Protein AF-A0A1S3MCV4-F1 (afdb_monomer_lite)

Sequence (97 aa):
MYLSPPDVHCLGPIKMELSEPQANLKAALHVLELHHSKLNTTKAINLLPANTQIREIRVFLESVLEEKAQRKRFDQVLKSLLQAEFLRVNWCFVGTI

pLDDT: mean 75.03, std 11.72, range [51.06, 94.19]

Secondary structure (DSSP, 8-state):
---PPPPGGGS-------------HHHHHHHHHHHTTTS-HHHHHHTS-TT--HHHHHHHHHHHHHHHHHHHHHHHHHHHHHHHHHHHHHHHHHTT-

Radius of gyration: 28.0 Å; chains: 1; bounding box: 62×49×73 Å

Foldseek 3Di:
DPDDDPDVVVPDPPPPPPPPPDPPLVVLLVVCLVCVVPDDVVVSVVPHDPPDDPVSCVVSVVSNVVVVVVVVVVVVVVVVVVVVVVVVVVVVVVVVD

Structure (mmCIF, N/CA/C/O backbone):
data_AF-A0A1S3MCV4-F1
#
_entry.id   AF-A0A1S3MCV4-F1
#
loop_
_atom_site.group_PDB
_atom_site.id
_atom_site.type_symbol
_atom_site.label_atom_id
_atom_site.label_alt_id
_atom_site.label_comp_id
_atom_site.label_asym_id
_atom_site.label_entity_id
_atom_site.label_seq_id
_atom_site.pdbx_PDB_ins_code
_atom_site.Cartn_x
_atom_site.Cartn_y
_atom_site.Cartn_z
_atom_site.occupancy
_atom_site.B_iso_or_equiv
_atom_site.auth_seq_id
_atom_site.auth_comp_id
_atom_site.auth_asym_id
_atom_site.auth_atom_id
_atom_site.pdbx_PDB_model_num
ATOM 1 N N . MET A 1 1 ? 34.103 -38.397 -11.335 1.00 52.31 1 MET A N 1
ATOM 2 C CA . MET A 1 1 ? 34.764 -37.481 -12.286 1.00 52.31 1 MET A CA 1
ATOM 3 C C . MET A 1 1 ? 34.420 -36.062 -11.859 1.00 52.31 1 MET A C 1
ATOM 5 O O . MET A 1 1 ? 33.270 -35.674 -12.001 1.00 52.31 1 MET A O 1
ATOM 9 N N . TYR A 1 2 ? 35.359 -35.346 -11.233 1.00 58.38 2 TYR A N 1
ATOM 10 C CA . TYR A 1 2 ? 35.186 -33.921 -10.934 1.00 58.38 2 TYR A CA 1
ATOM 11 C C . TYR A 1 2 ? 35.371 -33.168 -12.252 1.00 58.38 2 TYR A C 1
ATOM 13 O O . TYR A 1 2 ? 36.473 -33.134 -12.792 1.00 58.38 2 TYR A O 1
ATOM 21 N N . LEU A 1 3 ? 34.278 -32.655 -12.813 1.00 68.38 3 LEU A N 1
ATOM 22 C CA . LEU A 1 3 ? 34.346 -31.752 -13.954 1.00 68.38 3 LEU A CA 1
ATOM 23 C C . LEU A 1 3 ? 34.859 -30.412 -13.423 1.00 68.38 3 LEU A C 1
ATOM 25 O O . LEU A 1 3 ? 34.132 -29.697 -12.735 1.00 68.38 3 LEU A O 1
ATOM 29 N N . SER A 1 4 ? 36.131 -30.112 -13.670 1.00 65.31 4 SER A N 1
ATOM 30 C CA . SER A 1 4 ? 36.688 -28.791 -13.387 1.00 65.31 4 SER A CA 1
ATOM 31 C C . SER A 1 4 ? 35.928 -27.741 -14.207 1.00 65.31 4 SER A C 1
ATOM 33 O O . SER A 1 4 ? 35.657 -27.997 -15.385 1.00 65.31 4 SER A O 1
ATOM 35 N N . PRO A 1 5 ? 35.572 -26.578 -13.629 1.00 69.19 5 PRO A N 1
ATOM 36 C CA . PRO A 1 5 ? 34.957 -25.500 -14.391 1.00 69.19 5 PRO A CA 1
ATOM 37 C C . PRO A 1 5 ? 35.874 -25.103 -15.557 1.00 69.19 5 PRO A C 1
ATOM 39 O O . PRO A 1 5 ? 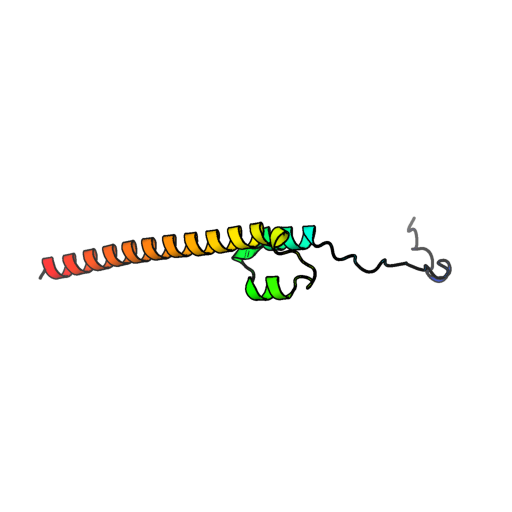37.090 -25.035 -15.355 1.00 69.19 5 PRO A O 1
ATOM 42 N N . PRO A 1 6 ? 35.331 -24.876 -16.766 1.00 70.75 6 PRO A N 1
ATOM 43 C CA . PRO A 1 6 ? 36.134 -24.481 -17.915 1.00 70.75 6 PRO A CA 1
ATOM 44 C C . PRO A 1 6 ? 36.868 -23.169 -17.623 1.00 70.75 6 PRO A C 1
ATOM 46 O O . PRO A 1 6 ? 36.309 -22.252 -17.019 1.00 70.75 6 PRO A O 1
ATOM 49 N N . ASP A 1 7 ? 38.132 -23.118 -18.040 1.00 63.84 7 ASP A N 1
ATOM 50 C CA . ASP A 1 7 ? 39.039 -22.002 -17.800 1.00 63.84 7 ASP A CA 1
ATOM 51 C C . ASP A 1 7 ? 38.479 -20.698 -18.394 1.00 63.84 7 ASP A C 1
ATOM 53 O O . ASP A 1 7 ? 38.038 -20.652 -19.548 1.00 63.84 7 ASP A O 1
ATOM 57 N N . VAL A 1 8 ? 38.495 -19.628 -17.595 1.00 62.53 8 VAL A N 1
ATOM 58 C CA . VAL A 1 8 ? 37.913 -18.315 -17.931 1.00 62.53 8 VAL A CA 1
ATOM 59 C C . VAL A 1 8 ? 38.603 -17.712 -19.162 1.00 62.53 8 VAL A C 1
ATOM 61 O O . VAL A 1 8 ? 38.016 -16.905 -19.876 1.00 62.53 8 VAL A O 1
ATOM 64 N N . HIS A 1 9 ? 39.818 -18.167 -19.473 1.00 61.59 9 HIS A N 1
ATOM 65 C CA . HIS A 1 9 ? 40.586 -17.761 -20.648 1.00 61.59 9 HIS A CA 1
ATOM 66 C C . HIS A 1 9 ? 40.077 -18.346 -21.981 1.00 61.59 9 HIS A C 1
ATOM 68 O O . HIS A 1 9 ? 40.403 -17.802 -23.035 1.00 61.59 9 HIS A O 1
ATOM 74 N N . CYS A 1 10 ? 39.251 -19.401 -21.968 1.00 57.19 10 CYS A N 1
ATOM 75 C CA . CYS A 1 10 ? 38.576 -19.916 -23.172 1.00 57.19 10 CYS A CA 1
ATOM 76 C C . CYS A 1 10 ? 37.311 -19.126 -23.530 1.00 57.19 10 CYS A C 1
ATOM 78 O O . CYS A 1 10 ? 36.793 -19.229 -24.643 1.00 57.19 10 CYS A O 1
ATOM 80 N N . LEU A 1 11 ? 36.815 -18.327 -22.590 1.00 60.53 11 LEU A N 1
ATOM 81 C CA . LEU A 1 11 ? 35.710 -17.415 -22.799 1.00 60.53 11 LEU A CA 1
ATOM 82 C C . LEU A 1 11 ? 36.310 -16.100 -23.310 1.00 60.53 11 LEU A C 1
ATOM 84 O O . LEU A 1 11 ? 36.522 -15.155 -22.552 1.00 60.53 11 LEU A O 1
ATOM 88 N N . GLY A 1 12 ? 36.626 -16.050 -24.613 1.00 61.41 12 GLY A N 1
ATOM 89 C CA . GLY A 1 12 ? 36.903 -14.782 -25.306 1.00 61.41 12 GLY A CA 1
ATOM 90 C C . GLY A 1 12 ? 35.820 -13.757 -24.954 1.00 61.41 12 GLY A C 1
ATOM 91 O O . GLY A 1 12 ? 34.733 -14.191 -24.582 1.00 61.41 12 GLY A O 1
ATOM 92 N N . PRO A 1 13 ? 36.094 -12.438 -25.017 1.00 61.69 13 PRO A N 1
ATOM 93 C CA . PRO A 1 13 ? 35.315 -11.407 -24.333 1.00 61.69 13 PRO A CA 1
ATOM 94 C C . PRO A 1 13 ? 33.824 -11.677 -24.492 1.00 61.69 13 PRO A C 1
ATOM 96 O O . PRO A 1 13 ? 33.246 -11.405 -25.546 1.00 61.69 13 PRO A O 1
ATOM 99 N N . ILE A 1 14 ? 33.218 -12.278 -23.459 1.00 61.06 14 ILE A N 1
ATOM 100 C CA . ILE A 1 14 ? 31.781 -12.464 -23.421 1.00 61.06 14 ILE A CA 1
ATOM 101 C C . ILE A 1 14 ? 31.298 -11.042 -23.282 1.00 61.06 14 ILE A C 1
ATOM 103 O O . ILE A 1 14 ? 31.320 -10.458 -22.198 1.00 61.06 14 ILE A O 1
ATOM 107 N N . LYS A 1 15 ? 30.934 -10.454 -24.418 1.00 55.09 15 LYS A N 1
ATOM 108 C CA . LYS A 1 15 ? 30.179 -9.222 -24.472 1.00 55.09 15 LYS A CA 1
ATOM 109 C C . LYS A 1 15 ? 28.810 -9.607 -23.935 1.00 55.09 15 LYS A C 1
ATOM 111 O O . LYS A 1 15 ? 27.884 -9.914 -24.676 1.00 55.09 15 LYS A O 1
ATOM 116 N N . MET A 1 16 ? 28.745 -9.736 -22.614 1.00 56.22 16 MET A N 1
ATOM 117 C CA . MET A 1 16 ? 27.520 -9.874 -21.869 1.00 56.22 16 MET A CA 1
ATOM 118 C C . MET A 1 16 ? 26.868 -8.518 -22.061 1.00 56.22 16 MET A C 1
ATOM 120 O O . MET A 1 16 ? 27.138 -7.577 -21.319 1.00 56.22 16 MET A O 1
ATOM 124 N N . GLU A 1 17 ? 26.112 -8.382 -23.149 1.00 55.81 17 GLU A N 1
ATOM 125 C CA . GLU A 1 17 ? 25.200 -7.268 -23.328 1.00 55.81 17 GLU A CA 1
ATOM 126 C C . GLU A 1 17 ? 24.122 -7.457 -22.266 1.00 55.81 17 GLU A C 1
ATOM 128 O O . GLU A 1 17 ? 23.043 -7.993 -22.506 1.00 55.81 17 GLU A O 1
ATOM 133 N N . LEU A 1 18 ? 24.476 -7.081 -21.035 1.00 52.84 18 LEU A N 1
ATOM 134 C CA . LEU A 1 18 ? 23.553 -6.727 -19.982 1.00 52.84 18 LEU A CA 1
ATOM 135 C C . LEU A 1 18 ? 22.770 -5.557 -20.558 1.00 52.84 18 LEU A C 1
ATOM 137 O O . LEU A 1 18 ? 23.165 -4.401 -20.432 1.00 52.84 18 LEU A O 1
ATOM 141 N N . SER A 1 19 ? 21.709 -5.895 -21.291 1.00 55.88 19 SER A N 1
ATOM 142 C CA . SER A 1 19 ? 20.686 -4.948 -21.692 1.00 55.88 19 SER A CA 1
ATOM 143 C C . SER A 1 19 ? 20.343 -4.172 -20.432 1.00 55.88 19 SER A C 1
ATOM 145 O O . SER A 1 19 ? 20.042 -4.792 -19.406 1.00 55.88 19 SER A O 1
ATOM 147 N N . GLU A 1 20 ? 20.494 -2.848 -20.475 1.00 60.28 20 GLU A N 1
ATOM 148 C CA . GLU A 1 20 ? 20.192 -2.012 -19.321 1.00 60.28 20 GLU A CA 1
ATOM 149 C C . GLU A 1 20 ? 18.822 -2.424 -18.776 1.00 60.28 20 GLU A C 1
ATOM 151 O O . GLU A 1 20 ? 17.909 -2.663 -19.577 1.00 60.28 20 GLU A O 1
ATOM 156 N N . PRO A 1 21 ? 18.680 -2.599 -17.450 1.00 60.34 21 PRO A N 1
ATOM 157 C CA . PRO A 1 21 ? 17.458 -3.119 -16.863 1.00 60.34 21 PRO A CA 1
ATOM 158 C C . PRO A 1 21 ? 16.296 -2.231 -17.296 1.00 60.34 21 PRO A C 1
ATOM 160 O O . PRO A 1 21 ? 16.133 -1.107 -16.821 1.00 60.34 21 PRO A O 1
ATOM 163 N N . GLN A 1 22 ? 15.507 -2.732 -18.245 1.00 61.75 22 GLN A N 1
ATOM 164 C CA . GLN A 1 22 ? 14.405 -1.979 -18.807 1.00 61.75 22 GLN A CA 1
ATOM 165 C C . GLN A 1 22 ? 13.391 -1.781 -17.683 1.00 61.75 22 GLN A C 1
ATOM 167 O O . GLN A 1 22 ? 12.887 -2.751 -17.109 1.00 61.75 22 GLN A O 1
ATOM 17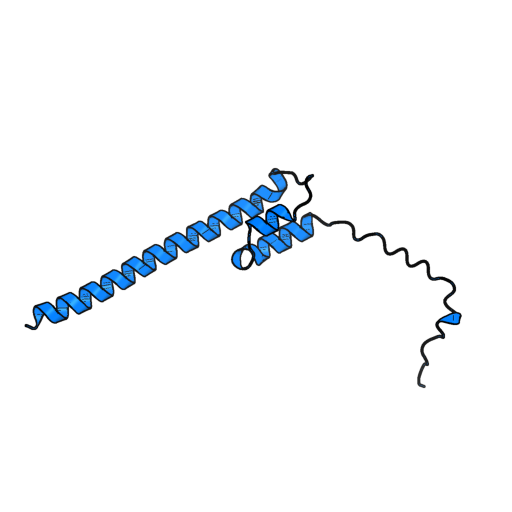2 N N . ALA A 1 23 ? 13.135 -0.525 -17.320 1.00 65.38 23 ALA A N 1
ATOM 173 C CA . ALA A 1 23 ? 12.269 -0.193 -16.201 1.00 65.38 23 ALA A CA 1
ATOM 174 C C . ALA A 1 23 ? 10.849 -0.725 -16.459 1.00 65.38 23 ALA A C 1
ATOM 176 O O . ALA A 1 23 ? 10.069 -0.139 -17.211 1.00 65.38 23 ALA A O 1
ATOM 177 N N . ASN A 1 24 ? 10.508 -1.860 -15.843 1.00 77.00 24 ASN A N 1
ATOM 178 C CA . ASN A 1 24 ? 9.180 -2.444 -15.950 1.00 77.00 24 ASN A CA 1
ATOM 179 C C . ASN A 1 24 ? 8.238 -1.729 -14.977 1.00 77.00 24 ASN A C 1
ATOM 181 O O . ASN A 1 24 ? 8.052 -2.147 -13.832 1.00 77.00 24 ASN A O 1
ATOM 185 N N . LEU A 1 25 ? 7.644 -0.639 -15.460 1.00 75.00 25 LEU A N 1
ATOM 186 C CA . LEU A 1 25 ? 6.686 0.171 -14.714 1.00 75.00 25 LEU A CA 1
ATOM 187 C C . LEU A 1 25 ? 5.536 -0.678 -14.146 1.00 75.00 25 LEU A C 1
ATOM 189 O O . LEU A 1 25 ? 5.155 -0.517 -12.990 1.00 75.00 25 LEU A O 1
ATOM 193 N N . LYS A 1 26 ? 5.018 -1.629 -14.930 1.00 76.62 26 LYS A N 1
ATOM 194 C CA . LYS A 1 26 ? 3.893 -2.479 -14.524 1.00 76.62 26 LYS A CA 1
ATOM 195 C C . LYS A 1 26 ? 4.251 -3.368 -13.333 1.00 76.62 26 LYS A C 1
ATOM 197 O O . LYS A 1 26 ? 3.462 -3.490 -12.400 1.00 76.62 26 LYS A O 1
ATOM 202 N N . ALA A 1 27 ? 5.445 -3.960 -13.344 1.00 78.75 27 ALA A N 1
ATOM 203 C CA . ALA A 1 27 ? 5.938 -4.746 -12.215 1.00 78.75 27 ALA A CA 1
ATOM 204 C C . ALA A 1 27 ? 6.165 -3.868 -10.975 1.00 78.75 27 ALA A C 1
ATOM 206 O O . ALA A 1 27 ? 5.799 -4.266 -9.872 1.00 78.75 27 ALA A O 1
ATOM 207 N N . ALA A 1 28 ? 6.707 -2.660 -11.157 1.00 80.69 28 ALA A N 1
ATOM 208 C CA . ALA A 1 28 ? 6.904 -1.714 -10.063 1.00 80.69 28 ALA A CA 1
ATOM 209 C C . ALA A 1 28 ? 5.573 -1.312 -9.406 1.00 80.69 28 ALA A C 1
ATOM 211 O O . ALA A 1 28 ? 5.455 -1.384 -8.184 1.00 80.69 28 ALA A O 1
ATOM 212 N N . LEU A 1 29 ? 4.553 -0.969 -10.198 1.00 78.31 29 LEU A N 1
ATOM 213 C CA . LEU A 1 29 ? 3.218 -0.636 -9.689 1.00 78.31 29 LEU A CA 1
ATOM 214 C C . LEU A 1 29 ? 2.586 -1.811 -8.934 1.00 78.31 29 LEU A C 1
ATOM 216 O O . LEU A 1 29 ? 2.079 -1.620 -7.834 1.00 78.31 29 LEU A O 1
ATOM 220 N N . HIS A 1 30 ? 2.706 -3.033 -9.456 1.00 79.69 30 HIS A N 1
ATOM 221 C CA . HIS A 1 30 ? 2.178 -4.226 -8.791 1.00 79.69 30 HIS A CA 1
ATOM 222 C C . HIS A 1 30 ? 2.852 -4.499 -7.433 1.00 79.69 30 HIS A C 1
ATOM 224 O O . HIS A 1 30 ? 2.196 -4.858 -6.457 1.00 79.69 30 HIS A O 1
ATOM 230 N N . VAL A 1 31 ? 4.170 -4.294 -7.332 1.00 80.50 31 VAL A N 1
ATOM 231 C CA . VAL A 1 31 ? 4.902 -4.410 -6.057 1.00 80.50 31 VAL A CA 1
ATOM 232 C C . VAL A 1 31 ? 4.463 -3.325 -5.071 1.00 80.50 31 VAL A C 1
ATOM 234 O O . VAL A 1 31 ? 4.313 -3.597 -3.878 1.00 80.50 31 VAL A O 1
ATOM 237 N N . LEU A 1 32 ? 4.234 -2.103 -5.555 1.00 81.00 32 LEU A N 1
ATOM 238 C CA . LEU A 1 32 ? 3.743 -1.000 -4.731 1.00 81.00 32 LEU A CA 1
ATOM 239 C C . LEU A 1 32 ? 2.323 -1.257 -4.215 1.00 81.00 32 LEU A C 1
ATOM 241 O O . LEU A 1 32 ? 2.066 -1.011 -3.038 1.00 81.00 32 LEU A O 1
ATOM 245 N N . GLU A 1 33 ? 1.435 -1.802 -5.046 1.00 78.75 33 GLU A N 1
ATOM 246 C CA . GLU A 1 33 ? 0.096 -2.241 -4.638 1.00 78.75 33 GLU A CA 1
ATOM 247 C C . GLU A 1 33 ? 0.157 -3.367 -3.599 1.00 78.75 33 GLU A C 1
ATOM 249 O O . GLU A 1 33 ? -0.562 -3.331 -2.609 1.00 78.75 33 GLU A O 1
ATOM 254 N N . LEU A 1 34 ? 1.066 -4.333 -3.728 1.00 80.62 34 LEU A N 1
ATOM 255 C CA . LEU A 1 34 ? 1.162 -5.417 -2.746 1.00 80.62 34 LEU A CA 1
ATOM 256 C C . LEU A 1 34 ? 1.705 -4.950 -1.379 1.00 80.62 34 LEU A C 1
ATOM 258 O O . LEU A 1 34 ? 1.369 -5.514 -0.335 1.00 80.62 34 LEU A O 1
ATOM 262 N N . HIS A 1 35 ? 2.566 -3.928 -1.367 1.00 78.31 35 HIS A N 1
ATOM 263 C CA . HIS A 1 35 ? 3.324 -3.522 -0.178 1.00 78.31 35 HIS A CA 1
ATOM 264 C C . HIS A 1 35 ? 2.996 -2.121 0.357 1.00 78.31 35 HIS A C 1
ATOM 266 O O . HIS A 1 35 ? 3.698 -1.633 1.250 1.00 78.31 35 HIS A O 1
ATOM 272 N N . HIS A 1 36 ? 1.915 -1.482 -0.104 1.00 75.06 36 HIS A N 1
ATOM 273 C CA . HIS A 1 36 ? 1.561 -0.115 0.303 1.00 75.06 36 HIS A CA 1
ATOM 274 C C . HIS A 1 36 ? 1.405 0.067 1.821 1.00 75.06 36 HIS A C 1
ATOM 276 O O . HIS A 1 36 ? 1.675 1.143 2.349 1.00 75.06 36 HIS A O 1
ATOM 282 N N . SER A 1 37 ? 1.015 -0.987 2.544 1.00 73.12 37 SER A N 1
ATOM 283 C CA . SER A 1 37 ? 0.798 -0.956 3.996 1.00 73.12 37 SER A CA 1
ATOM 284 C C . SER A 1 37 ? 2.089 -0.812 4.813 1.00 73.12 37 SER A C 1
ATOM 286 O O . SER A 1 37 ? 2.044 -0.354 5.959 1.00 73.12 37 SER A O 1
ATOM 288 N N . LYS A 1 38 ? 3.235 -1.197 4.234 1.00 76.12 38 LYS A N 1
ATOM 289 C CA . LYS A 1 38 ? 4.566 -1.180 4.870 1.00 76.12 38 LYS A CA 1
ATOM 290 C C . LYS A 1 38 ? 5.491 -0.105 4.296 1.00 76.12 38 LYS A C 1
ATOM 292 O O . LYS A 1 38 ? 6.536 0.170 4.882 1.00 76.12 38 LYS A O 1
ATOM 297 N N . LEU A 1 39 ? 5.129 0.494 3.164 1.00 75.38 39 LEU A N 1
ATOM 298 C CA . LEU A 1 39 ? 5.947 1.473 2.455 1.00 75.38 39 LEU A CA 1
ATOM 299 C C . LEU A 1 39 ? 5.463 2.905 2.693 1.00 75.38 39 LEU A C 1
ATOM 301 O O . LEU A 1 39 ? 4.286 3.179 2.922 1.00 75.38 39 LEU A O 1
ATOM 305 N N . ASN A 1 40 ? 6.398 3.850 2.608 1.00 78.06 40 ASN A N 1
ATOM 306 C CA . ASN A 1 40 ? 6.057 5.264 2.585 1.00 78.06 40 ASN A CA 1
ATOM 307 C C . ASN A 1 40 ? 5.563 5.627 1.177 1.00 78.06 40 ASN A C 1
ATOM 309 O O . ASN A 1 40 ? 6.359 5.749 0.244 1.00 78.06 40 ASN A O 1
ATOM 313 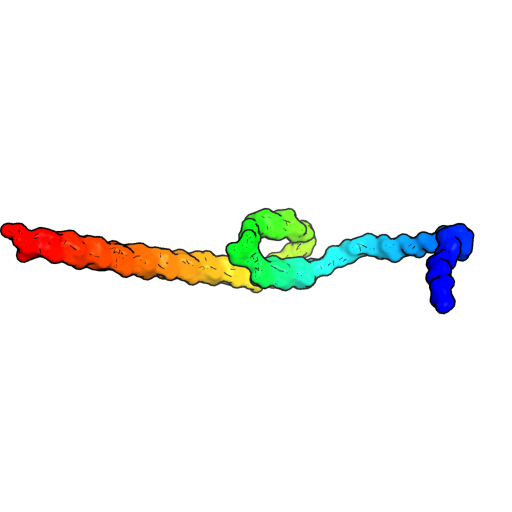N N . THR A 1 41 ? 4.250 5.791 1.041 1.00 80.00 41 THR A N 1
ATOM 314 C CA . THR A 1 41 ? 3.567 6.055 -0.232 1.00 80.00 41 THR A CA 1
ATOM 315 C C . THR A 1 41 ? 4.069 7.317 -0.928 1.00 80.00 41 THR A C 1
ATOM 317 O O . THR A 1 41 ? 4.215 7.317 -2.145 1.00 80.00 41 THR A O 1
ATOM 320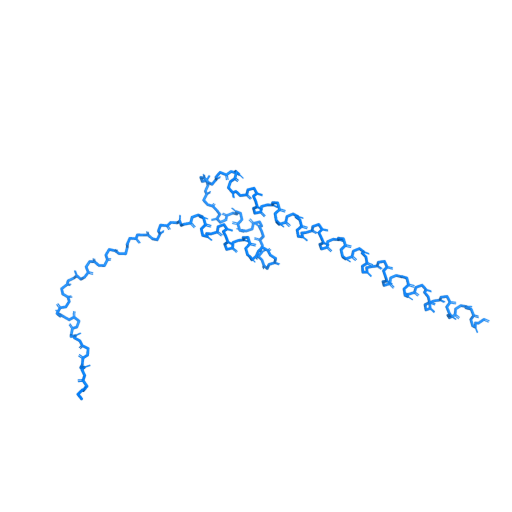 N N . THR A 1 42 ? 4.444 8.358 -0.184 1.00 77.81 42 THR A N 1
ATOM 321 C CA . THR A 1 42 ? 4.999 9.595 -0.752 1.00 77.81 42 THR A CA 1
ATOM 322 C C . THR A 1 42 ? 6.359 9.361 -1.408 1.00 77.81 42 THR A C 1
ATOM 324 O O . THR A 1 42 ? 6.620 9.850 -2.503 1.00 77.81 42 THR A O 1
ATOM 327 N N . LYS A 1 43 ? 7.227 8.567 -0.765 1.00 79.06 43 LYS A N 1
ATOM 328 C CA . LYS A 1 43 ? 8.534 8.201 -1.335 1.00 79.06 43 LYS A CA 1
ATOM 329 C C . LYS A 1 43 ? 8.387 7.278 -2.542 1.00 79.06 43 LYS A C 1
ATOM 331 O O . LYS A 1 43 ? 9.131 7.433 -3.499 1.00 79.06 43 LYS A O 1
ATOM 336 N N . ALA A 1 44 ? 7.425 6.356 -2.504 1.00 79.06 44 ALA A N 1
ATOM 337 C CA . ALA A 1 44 ? 7.130 5.466 -3.622 1.00 79.06 44 ALA A CA 1
ATOM 338 C C . ALA A 1 44 ? 6.697 6.237 -4.876 1.00 79.06 44 ALA A C 1
ATOM 340 O O . ALA A 1 44 ? 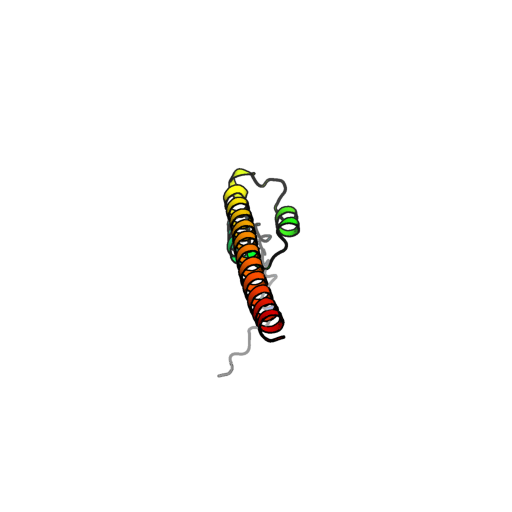7.194 5.955 -5.958 1.00 79.06 44 ALA A O 1
ATOM 341 N N . ILE A 1 45 ? 5.835 7.247 -4.723 1.00 78.44 45 ILE A N 1
ATOM 342 C CA . ILE A 1 45 ? 5.393 8.091 -5.842 1.00 78.44 45 ILE A CA 1
ATOM 343 C C . ILE A 1 45 ? 6.566 8.891 -6.426 1.00 78.44 45 ILE A C 1
ATOM 345 O O . ILE A 1 45 ? 6.684 8.990 -7.641 1.00 78.44 45 ILE A O 1
ATOM 349 N N . ASN A 1 46 ? 7.475 9.397 -5.586 1.00 80.00 46 ASN A N 1
ATOM 350 C CA . ASN A 1 46 ? 8.665 10.125 -6.049 1.00 80.00 46 ASN A CA 1
ATOM 351 C C . ASN A 1 46 ? 9.682 9.244 -6.795 1.00 80.00 46 ASN A C 1
ATOM 353 O O . ASN A 1 46 ? 10.529 9.771 -7.509 1.00 80.00 46 ASN A O 1
ATOM 357 N N . LEU A 1 47 ? 9.632 7.924 -6.601 1.00 76.94 47 LEU A N 1
ATOM 358 C CA . LEU A 1 47 ? 10.481 6.961 -7.307 1.00 76.94 47 LEU A CA 1
ATOM 359 C C . LEU A 1 47 ? 9.912 6.571 -8.678 1.00 76.94 47 LEU A C 1
ATOM 361 O O . LEU A 1 47 ? 10.602 5.903 -9.448 1.00 76.94 47 LEU A O 1
ATOM 365 N N . LEU A 1 48 ? 8.669 6.956 -8.985 1.00 77.50 48 LEU A N 1
ATOM 366 C CA . LEU A 1 48 ? 8.074 6.668 -10.282 1.00 77.50 48 LEU A CA 1
ATOM 367 C C . LEU A 1 48 ? 8.683 7.571 -11.368 1.00 77.50 48 LEU A C 1
ATOM 369 O O . LEU A 1 48 ? 8.964 8.746 -11.114 1.00 77.50 48 LEU A O 1
ATOM 373 N N . PRO A 1 49 ? 8.871 7.054 -12.595 1.00 75.81 49 PRO A N 1
ATOM 374 C CA . PRO A 1 49 ? 9.347 7.849 -13.720 1.00 75.81 49 PRO A CA 1
ATOM 375 C C . PRO A 1 49 ? 8.462 9.079 -13.960 1.00 75.81 49 PRO A C 1
ATOM 377 O O . PRO A 1 49 ? 7.236 8.992 -13.917 1.00 75.81 49 PRO A O 1
ATOM 380 N N . ALA A 1 50 ? 9.049 10.221 -14.313 1.00 70.81 50 ALA A N 1
ATOM 381 C CA . ALA A 1 50 ? 8.281 11.441 -14.594 1.00 70.81 50 ALA A CA 1
ATOM 382 C C . ALA A 1 50 ? 7.320 11.315 -15.801 1.00 70.81 50 ALA A C 1
ATOM 384 O O . ALA A 1 50 ? 6.450 12.163 -15.978 1.00 70.81 50 ALA A O 1
ATOM 385 N N . ASN A 1 51 ? 7.455 10.264 -16.623 1.00 74.38 51 ASN A N 1
ATOM 386 C CA . ASN A 1 51 ? 6.547 9.989 -17.742 1.00 74.38 51 ASN A CA 1
ATOM 387 C C . ASN A 1 51 ? 5.279 9.211 -17.342 1.00 74.38 51 ASN A C 1
ATOM 389 O O . ASN A 1 51 ? 4.433 8.962 -18.203 1.00 74.38 51 ASN A O 1
ATOM 393 N N . THR A 1 52 ? 5.169 8.792 -16.076 1.00 73.88 52 THR A N 1
ATOM 394 C CA . THR A 1 52 ? 4.098 7.895 -15.643 1.00 73.88 52 THR A CA 1
ATOM 395 C C . THR A 1 52 ? 2.761 8.614 -15.736 1.00 73.88 52 THR A C 1
ATOM 397 O O . THR A 1 52 ? 2.580 9.702 -15.182 1.00 73.88 52 THR A O 1
ATOM 400 N N . GLN A 1 53 ? 1.797 8.013 -16.429 1.00 76.69 53 GLN A N 1
ATOM 401 C CA . GLN A 1 53 ? 0.481 8.623 -16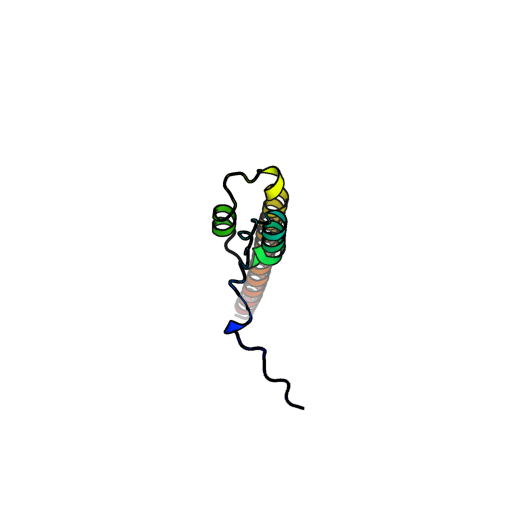.554 1.00 76.69 53 GLN A CA 1
ATOM 402 C C . GLN A 1 53 ? -0.286 8.478 -15.242 1.00 76.69 53 GLN A C 1
ATOM 404 O O . GLN A 1 53 ? -0.341 7.404 -14.645 1.00 76.69 53 GLN A O 1
ATOM 409 N N . ILE A 1 54 ? -0.993 9.537 -14.841 1.00 79.25 54 ILE A N 1
ATOM 410 C CA . ILE A 1 54 ? -1.841 9.517 -13.638 1.00 79.25 54 ILE A CA 1
ATOM 411 C C . ILE A 1 54 ? -2.881 8.382 -13.666 1.00 79.25 54 ILE A C 1
ATOM 413 O O . ILE A 1 54 ? -3.272 7.865 -12.623 1.00 79.25 54 ILE A O 1
ATOM 417 N N . ARG A 1 55 ? -3.299 7.957 -14.867 1.00 80.12 55 ARG A N 1
ATOM 418 C CA . ARG A 1 55 ? -4.229 6.839 -15.071 1.00 80.12 55 ARG A CA 1
ATOM 419 C C . ARG A 1 55 ? -3.674 5.506 -14.572 1.00 80.12 55 ARG A C 1
ATOM 421 O O . ARG A 1 55 ? -4.448 4.702 -14.070 1.00 80.12 55 ARG A O 1
ATOM 428 N N . GLU A 1 56 ? -2.368 5.290 -14.685 1.00 74.12 56 GLU A N 1
ATOM 429 C CA . GLU A 1 56 ? -1.711 4.038 -14.291 1.00 74.12 56 GLU A CA 1
ATOM 430 C C . GLU A 1 56 ? -1.515 3.957 -12.773 1.00 74.12 56 GLU A C 1
ATOM 432 O O . GLU A 1 56 ? -1.565 2.879 -12.193 1.00 74.12 56 GLU A O 1
ATOM 437 N N . ILE A 1 57 ? -1.367 5.108 -12.115 1.00 79.06 57 ILE A N 1
ATOM 438 C CA . ILE A 1 57 ? -1.161 5.211 -10.663 1.00 79.06 57 ILE A CA 1
ATOM 439 C C . ILE A 1 57 ? -2.501 5.292 -9.908 1.00 79.06 57 ILE A C 1
ATOM 441 O O . ILE A 1 57 ? -2.554 5.121 -8.690 1.00 79.06 57 ILE A O 1
ATOM 445 N N . ARG A 1 58 ? -3.610 5.543 -10.614 1.00 83.44 58 ARG A N 1
ATOM 446 C CA . ARG A 1 58 ? -4.940 5.722 -10.019 1.00 83.44 58 ARG A CA 1
ATOM 447 C C . ARG A 1 58 ? -5.341 4.555 -9.112 1.00 83.44 58 ARG A C 1
ATOM 449 O O . ARG A 1 58 ? -5.752 4.799 -7.983 1.00 83.44 58 ARG A O 1
ATOM 456 N N . VAL A 1 59 ? -5.188 3.320 -9.589 1.00 82.06 59 VAL A N 1
ATOM 457 C CA . VAL A 1 59 ? -5.565 2.102 -8.847 1.00 82.06 59 VAL A CA 1
ATOM 458 C C . VAL A 1 59 ? -4.742 1.961 -7.563 1.00 82.06 59 VAL A C 1
ATOM 460 O O . VAL A 1 59 ? -5.289 1.690 -6.490 1.00 82.06 59 VAL A O 1
ATOM 463 N N . PHE A 1 60 ? -3.443 2.255 -7.644 1.00 81.44 60 PHE A N 1
ATOM 464 C CA . PHE A 1 60 ? -2.561 2.299 -6.483 1.00 81.44 60 PHE A CA 1
ATOM 465 C C . PHE A 1 60 ? -3.012 3.351 -5.458 1.00 81.44 60 PHE A C 1
ATOM 467 O O . PHE A 1 60 ? -3.105 3.056 -4.267 1.00 81.44 60 PHE A O 1
ATOM 474 N N . LEU A 1 61 ? -3.331 4.573 -5.897 1.00 82.69 61 LEU A N 1
ATOM 475 C CA . LEU A 1 61 ? -3.782 5.643 -4.999 1.00 82.69 61 LEU A CA 1
ATOM 476 C C . LEU A 1 61 ? -5.121 5.320 -4.338 1.00 82.69 61 LEU A C 1
ATOM 478 O O . LEU A 1 61 ? -5.277 5.569 -3.143 1.00 82.69 61 LEU A O 1
ATOM 482 N N . GLU A 1 62 ? -6.069 4.761 -5.090 1.00 86.19 62 GLU A N 1
ATOM 483 C CA . GLU A 1 62 ? -7.364 4.325 -4.563 1.00 86.19 62 GLU A CA 1
ATOM 484 C C . GLU A 1 62 ? -7.169 3.263 -3.467 1.00 86.19 62 GLU A C 1
ATOM 486 O O . GLU A 1 62 ? -7.674 3.441 -2.357 1.00 86.19 62 GLU A O 1
ATOM 491 N N . SER A 1 63 ? -6.330 2.252 -3.717 1.00 83.75 63 SER A N 1
ATOM 492 C CA . SER A 1 63 ? -5.988 1.205 -2.739 1.00 83.75 63 SER A CA 1
ATOM 493 C C . SER A 1 63 ? -5.352 1.772 -1.462 1.00 83.75 63 SER A C 1
ATOM 495 O O . SER A 1 63 ? -5.741 1.434 -0.341 1.00 83.75 63 SER A O 1
ATOM 497 N N . VAL A 1 64 ? -4.397 2.698 -1.612 1.00 85.44 64 VAL A N 1
ATOM 498 C CA . VAL A 1 64 ? -3.739 3.374 -0.483 1.00 85.44 64 VAL A CA 1
ATOM 499 C C . VAL A 1 64 ? -4.743 4.168 0.352 1.00 85.44 64 VAL A C 1
ATOM 501 O O . VAL A 1 64 ? -4.710 4.119 1.585 1.00 85.44 64 VAL A O 1
ATOM 504 N N . LEU A 1 65 ? -5.613 4.941 -0.297 1.00 85.25 65 LEU A N 1
ATOM 505 C CA . LEU A 1 65 ? -6.594 5.779 0.389 1.00 85.25 65 LEU A CA 1
ATOM 506 C C . LEU A 1 65 ? -7.636 4.935 1.121 1.00 85.25 65 LEU A C 1
ATOM 508 O O . LEU A 1 65 ? -7.973 5.250 2.267 1.00 85.25 65 LEU A O 1
ATOM 512 N N . GLU A 1 66 ? -8.105 3.856 0.498 1.00 87.12 66 GLU A N 1
ATOM 513 C CA . GLU A 1 66 ? -9.039 2.925 1.117 1.00 87.12 66 GLU A CA 1
ATOM 514 C C . GLU A 1 66 ? -8.445 2.308 2.388 1.00 87.12 66 GLU A C 1
ATOM 516 O O . GLU A 1 66 ? -9.073 2.358 3.448 1.00 87.12 66 GLU A O 1
ATOM 521 N N . GLU A 1 67 ? -7.203 1.825 2.337 1.00 85.31 67 GLU A N 1
ATOM 522 C CA . GLU A 1 67 ? -6.537 1.240 3.501 1.00 85.31 67 GLU A CA 1
ATOM 523 C C . GLU A 1 67 ? -6.385 2.250 4.651 1.00 85.31 67 GLU A C 1
ATOM 525 O O . GLU A 1 67 ? -6.684 1.947 5.812 1.00 85.31 67 GLU A O 1
ATOM 530 N N . LYS A 1 68 ? -5.990 3.493 4.343 1.00 85.88 68 LYS A N 1
ATOM 531 C CA . LYS A 1 68 ? -5.892 4.567 5.347 1.00 85.88 68 LYS A CA 1
ATOM 532 C C . LYS A 1 68 ? -7.252 4.898 5.961 1.00 85.88 68 LYS A C 1
ATOM 534 O O . LYS A 1 68 ? -7.326 5.160 7.164 1.00 85.88 68 LYS A O 1
ATOM 539 N N . ALA A 1 69 ? -8.321 4.888 5.168 1.00 86.75 69 ALA A N 1
ATOM 540 C CA . ALA A 1 69 ? -9.677 5.132 5.649 1.00 86.75 69 ALA A CA 1
ATOM 541 C C . ALA A 1 69 ? -10.187 3.990 6.542 1.00 86.75 69 ALA A C 1
ATOM 543 O O . ALA A 1 69 ? -10.766 4.253 7.598 1.00 86.75 69 ALA A O 1
ATOM 544 N N . GLN A 1 70 ? -9.940 2.735 6.158 1.00 88.38 70 GLN A N 1
ATOM 545 C CA . GLN A 1 70 ? -10.282 1.558 6.962 1.00 88.38 70 GLN A CA 1
ATOM 546 C C . GLN A 1 70 ? -9.557 1.588 8.311 1.00 88.38 70 GLN A C 1
ATOM 548 O O . GLN A 1 70 ? -10.189 1.425 9.354 1.00 88.38 70 GLN A O 1
ATOM 553 N N . ARG A 1 71 ? -8.254 1.896 8.312 1.00 88.19 71 ARG A N 1
ATOM 554 C CA . ARG A 1 71 ? -7.460 1.987 9.544 1.00 88.19 71 ARG A CA 1
ATOM 555 C C . ARG A 1 71 ? -7.991 3.070 10.488 1.00 88.19 71 ARG A C 1
ATOM 557 O O . ARG A 1 71 ? -8.154 2.811 11.674 1.00 88.19 71 ARG A O 1
ATOM 564 N N . LYS A 1 72 ? -8.358 4.247 9.962 1.00 89.44 72 LYS A N 1
ATOM 565 C CA . LYS A 1 72 ? -8.999 5.313 10.758 1.00 89.44 72 LYS A CA 1
ATOM 566 C C . LYS A 1 72 ? -10.328 4.872 11.373 1.00 89.44 72 LYS A C 1
ATOM 568 O O . LYS A 1 72 ? -10.582 5.181 12.535 1.00 89.44 72 LYS A O 1
ATOM 573 N N . ARG A 1 73 ? -11.165 4.160 10.611 1.00 90.06 73 ARG A N 1
ATOM 574 C CA . ARG A 1 73 ? -12.437 3.625 11.119 1.00 90.06 73 ARG A CA 1
ATOM 575 C C . ARG A 1 73 ? -12.208 2.628 12.250 1.00 90.06 73 ARG A C 1
ATOM 577 O O . ARG A 1 73 ? -12.856 2.739 13.285 1.00 90.06 73 ARG A O 1
ATOM 584 N N . PHE A 1 74 ? -11.265 1.706 12.081 1.00 89.38 74 PHE A N 1
ATOM 585 C CA . PHE A 1 74 ? -10.946 0.721 13.110 1.00 89.38 74 PHE A CA 1
ATOM 586 C C . PHE A 1 74 ? -10.392 1.372 14.384 1.00 89.38 74 PHE A C 1
ATOM 588 O O . PHE A 1 74 ? -10.874 1.083 15.476 1.00 89.38 74 PHE A O 1
ATOM 595 N N . ASP A 1 75 ? -9.458 2.317 14.249 1.00 92.38 75 ASP A N 1
ATOM 596 C CA . ASP A 1 75 ? -8.906 3.067 15.383 1.00 92.38 75 ASP A CA 1
ATOM 597 C C . ASP A 1 75 ? -9.991 3.823 16.155 1.00 92.38 75 ASP A C 1
ATOM 599 O O . ASP A 1 75 ? -9.964 3.871 17.384 1.00 92.38 75 ASP A O 1
ATOM 603 N N . GLN A 1 76 ? -10.951 4.427 15.450 1.00 93.12 76 GLN A N 1
ATOM 604 C CA . GLN A 1 76 ? -12.057 5.129 16.091 1.00 93.12 76 GLN A CA 1
ATOM 605 C C . GLN A 1 76 ? -12.950 4.168 16.879 1.00 93.12 76 GLN A C 1
ATOM 607 O O . GLN A 1 76 ? -13.261 4.450 18.033 1.00 93.12 76 GLN A O 1
ATOM 612 N N . VAL A 1 77 ? -13.313 3.024 16.293 1.00 94.19 77 VAL A N 1
ATOM 613 C CA . VAL A 1 77 ? -14.097 1.989 16.985 1.00 94.19 77 VAL A CA 1
ATOM 614 C C . VAL A 1 77 ? -13.352 1.489 18.220 1.00 94.19 77 VAL A C 1
ATOM 616 O O . VAL A 1 77 ? -13.934 1.427 19.300 1.00 94.19 77 VAL A O 1
ATOM 619 N N . LEU A 1 78 ? -12.056 1.202 18.100 1.00 92.56 78 LEU A N 1
ATOM 620 C CA . LEU A 1 78 ? -11.239 0.737 19.216 1.00 92.56 78 LEU A CA 1
ATOM 621 C C . LEU A 1 78 ? -11.171 1.774 20.346 1.00 92.56 78 LEU A C 1
ATOM 623 O O . LEU A 1 78 ? -11.336 1.420 21.511 1.00 92.56 78 LEU A O 1
ATOM 627 N N . LYS A 1 79 ? -10.988 3.058 20.011 1.00 93.06 79 LYS A N 1
ATOM 628 C CA . LYS A 1 79 ? -11.031 4.155 20.991 1.00 93.06 79 LYS A CA 1
ATOM 629 C C . LYS A 1 79 ? -12.381 4.231 21.694 1.00 93.06 79 LYS A C 1
ATOM 631 O O . LYS A 1 79 ? -12.410 4.372 22.912 1.00 93.06 79 LYS A O 1
ATOM 636 N N . SER A 1 80 ? -13.480 4.110 20.951 1.00 91.25 80 SER A N 1
ATOM 637 C CA . SER A 1 80 ? -14.827 4.113 21.526 1.00 91.25 80 SER A CA 1
ATOM 638 C C . SER A 1 80 ? -15.063 2.923 22.459 1.00 91.25 80 SER A C 1
ATOM 640 O O . SER A 1 80 ? -15.617 3.111 23.539 1.00 91.25 80 SER A O 1
ATOM 642 N N . LEU A 1 81 ? -14.606 1.721 22.094 1.00 92.56 81 LEU A N 1
ATOM 643 C CA . LEU A 1 81 ? -14.702 0.533 22.950 1.00 92.56 81 LEU A CA 1
ATOM 644 C C . LEU A 1 81 ? -13.870 0.683 24.226 1.00 92.56 81 LEU A C 1
ATOM 646 O O . LEU A 1 81 ? -14.368 0.435 25.321 1.00 92.56 81 LEU A O 1
ATOM 650 N N . LEU A 1 82 ? -12.626 1.147 24.096 1.00 90.75 82 LEU A N 1
ATOM 651 C CA . LEU A 1 82 ? -11.751 1.403 25.236 1.00 90.75 82 LEU A CA 1
ATOM 652 C C . LEU A 1 82 ? -12.370 2.436 26.186 1.00 90.75 82 LEU A C 1
ATOM 654 O O . LEU A 1 82 ? -12.389 2.240 27.398 1.00 90.75 82 LEU A O 1
ATOM 658 N N . GLN A 1 83 ? -12.915 3.521 25.635 1.00 89.25 83 GLN A N 1
ATOM 659 C CA . GLN A 1 83 ? -13.593 4.550 26.414 1.00 89.25 83 GLN A CA 1
ATOM 660 C C . GLN A 1 83 ? -14.827 3.995 27.141 1.00 89.25 83 GLN A C 1
ATOM 662 O O . GLN A 1 83 ? -15.048 4.342 28.300 1.00 89.25 83 GLN A O 1
ATOM 667 N N . ALA A 1 84 ? -15.609 3.118 26.505 1.00 89.12 84 ALA A N 1
ATOM 668 C CA . ALA A 1 84 ? -16.758 2.475 27.138 1.00 89.12 84 ALA A CA 1
ATOM 669 C C . ALA A 1 84 ? -16.350 1.586 28.328 1.00 89.12 84 ALA A C 1
ATOM 671 O O . ALA A 1 84 ? -16.998 1.635 29.373 1.00 89.12 84 ALA A O 1
ATOM 672 N N . GLU A 1 85 ? -15.256 0.830 28.206 1.00 84.12 85 GLU A N 1
ATOM 673 C CA . GLU A 1 85 ? -14.704 0.031 29.309 1.00 84.12 85 GLU A CA 1
ATOM 674 C C . GLU A 1 85 ? -14.225 0.908 30.474 1.00 84.12 85 GLU A C 1
ATOM 676 O O . GLU A 1 85 ? -14.626 0.688 31.618 1.00 84.12 85 GLU A O 1
ATOM 681 N N . PHE A 1 86 ? -13.453 1.966 30.199 1.00 85.12 86 PHE A N 1
ATOM 682 C CA . PHE A 1 86 ? -13.025 2.911 31.239 1.00 85.12 86 PHE A CA 1
ATOM 683 C C . PHE A 1 86 ? -14.207 3.531 31.984 1.00 85.12 86 PHE A C 1
ATOM 685 O O . PHE A 1 86 ? -14.177 3.640 33.211 1.00 85.12 86 PHE A O 1
ATOM 692 N N . LEU A 1 87 ? -15.259 3.914 31.256 1.00 81.19 87 LEU A N 1
ATOM 693 C CA . LEU A 1 87 ? -16.473 4.435 31.870 1.00 81.19 87 LEU A CA 1
ATOM 694 C C . LEU A 1 87 ? -17.117 3.381 32.777 1.00 81.19 87 LEU A C 1
ATOM 696 O O . LEU A 1 87 ? -17.407 3.703 33.923 1.00 81.19 87 LEU A O 1
ATOM 700 N N . ARG A 1 88 ? -17.291 2.127 32.334 1.00 76.12 88 ARG A N 1
ATOM 701 C CA . ARG A 1 88 ? -17.879 1.059 33.172 1.00 76.12 88 ARG A CA 1
ATOM 702 C C . ARG A 1 88 ? -17.117 0.852 34.478 1.00 76.12 88 ARG A C 1
ATOM 704 O O . ARG A 1 88 ? -17.746 0.773 35.529 1.00 76.12 88 ARG A O 1
ATOM 711 N N . VAL A 1 89 ? -15.788 0.797 34.429 1.00 73.75 89 VAL A N 1
ATOM 712 C CA . VAL A 1 89 ? -14.960 0.625 35.634 1.00 73.75 89 VAL A CA 1
ATOM 713 C C . VAL A 1 89 ? -15.113 1.819 36.580 1.00 73.75 89 VAL A C 1
ATOM 715 O O . VAL A 1 89 ? -15.255 1.629 37.788 1.00 73.75 89 VAL A O 1
ATOM 718 N N . ASN A 1 90 ? -15.159 3.040 36.041 1.00 69.25 90 ASN A N 1
ATOM 719 C CA . ASN A 1 90 ? -15.329 4.252 36.840 1.00 69.25 90 ASN A CA 1
ATOM 720 C C . ASN A 1 90 ? -16.728 4.331 37.486 1.00 69.25 90 ASN A C 1
ATOM 722 O O . ASN A 1 90 ? -16.847 4.636 38.669 1.00 69.25 90 ASN A O 1
ATOM 726 N N . TRP A 1 91 ? -17.788 3.982 36.748 1.00 59.47 91 TRP A N 1
ATOM 727 C CA . TRP A 1 91 ? -19.156 3.930 37.282 1.00 59.47 91 TRP A CA 1
ATOM 728 C C . TRP A 1 91 ? -19.329 2.841 38.353 1.00 59.47 91 TRP A C 1
ATOM 730 O O . TRP A 1 91 ? -20.036 3.072 39.330 1.00 59.47 91 TRP A O 1
ATOM 740 N N . CYS A 1 92 ? -18.653 1.691 38.232 1.00 59.69 92 CYS A N 1
ATOM 741 C CA . CYS A 1 92 ? -18.642 0.667 39.285 1.00 59.69 92 CYS A CA 1
ATOM 742 C C . CYS A 1 92 ? -17.941 1.141 40.568 1.00 59.69 92 CYS A C 1
ATOM 744 O O . CYS A 1 92 ? -18.403 0.829 41.663 1.00 59.69 92 CYS A O 1
ATOM 746 N N . PHE A 1 93 ? -16.854 1.909 40.455 1.00 57.56 93 PHE A N 1
ATOM 747 C CA . PHE A 1 93 ? -16.164 2.461 41.626 1.00 57.56 93 PHE A CA 1
ATOM 748 C C . PHE A 1 93 ? -16.994 3.533 42.341 1.00 57.56 93 PHE A C 1
ATOM 750 O O . PHE A 1 93 ? -17.037 3.554 43.566 1.00 57.56 93 PHE A O 1
ATOM 757 N N . VAL A 1 94 ? -17.692 4.385 41.588 1.00 59.12 94 VAL A N 1
ATOM 758 C CA . VAL A 1 94 ? -18.553 5.440 42.149 1.00 59.12 94 VAL A CA 1
ATOM 759 C C . VAL A 1 94 ? -19.857 4.878 42.728 1.00 59.12 94 VAL A C 1
ATOM 761 O O . VAL A 1 94 ? -20.380 5.438 43.678 1.00 59.12 94 VAL A O 1
ATOM 764 N N . GLY A 1 95 ? -20.380 3.765 42.204 1.00 55.47 95 GLY A N 1
ATOM 765 C CA . GLY A 1 95 ? -21.598 3.127 42.723 1.00 55.47 95 GLY A CA 1
ATOM 766 C C . GLY A 1 95 ? -21.405 2.261 43.976 1.00 55.47 95 GLY A C 1
ATOM 767 O O . GLY A 1 95 ? -22.390 1.744 44.497 1.00 55.47 95 GLY A O 1
ATOM 768 N N . THR A 1 96 ? -20.162 2.068 44.433 1.00 53.44 96 THR A N 1
ATOM 769 C CA . THR A 1 96 ? -19.824 1.219 45.595 1.00 53.44 96 THR A CA 1
ATOM 770 C C . THR A 1 96 ? -19.362 2.036 46.819 1.00 53.44 96 THR A C 1
ATOM 772 O O . THR A 1 96 ? -19.124 1.457 47.877 1.00 53.44 96 THR A O 1
ATOM 775 N N . ILE A 1 97 ? -19.246 3.365 46.697 1.00 51.06 97 ILE A N 1
ATOM 776 C CA . ILE A 1 97 ? -18.964 4.315 47.795 1.00 51.06 97 ILE A CA 1
ATOM 777 C C . ILE A 1 97 ? -20.245 5.091 48.096 1.00 51.06 97 ILE A C 1
ATOM 779 O O . ILE A 1 97 ? -20.542 5.283 49.295 1.00 51.06 97 ILE A O 1
#